Protein AF-A0A8T3RUL8-F1 (afdb_monomer_lite)

Sequence (142 aa):
TLDEEALLASILRWSALPGASRHHWGTDIDVIDRSAPPPDYAVRLMPDEFEAGGVFERLGRWIEAHPGRFDFFRPYAAYKGGVEREPWHLSYAPVAVPALEALTPDLLTEAIADSDVLGKERVLAEMPAIYARYVTNISMAP

Structure (mmCIF, N/CA/C/O backbone):
data_AF-A0A8T3RUL8-F1
#
_entry.id   AF-A0A8T3RUL8-F1
#
loop_
_atom_site.group_PDB
_atom_site.id
_atom_site.type_symbol
_atom_site.label_atom_id
_atom_site.label_alt_id
_atom_site.label_comp_id
_atom_site.label_asym_id
_atom_site.label_entity_id
_atom_site.label_seq_id
_atom_site.pdbx_PDB_ins_code
_atom_site.Cartn_x
_atom_site.Cartn_y
_atom_site.Cartn_z
_atom_site.occupancy
_atom_site.B_iso_or_equiv
_atom_site.auth_seq_id
_atom_site.auth_comp_id
_atom_site.auth_asym_id
_atom_site.auth_atom_id
_atom_site.pdbx_PDB_model_num
ATOM 1 N N . THR A 1 1 ? -5.070 21.838 -14.216 1.00 82.62 1 THR A N 1
ATOM 2 C CA . THR A 1 1 ? -5.028 20.471 -14.779 1.00 82.62 1 THR A CA 1
ATOM 3 C C . THR A 1 1 ? -3.655 19.913 -14.495 1.00 82.62 1 THR A C 1
ATOM 5 O O . THR A 1 1 ? -2.706 20.682 -14.587 1.00 82.62 1 THR A O 1
ATOM 8 N N . LEU A 1 2 ? -3.555 18.657 -14.058 1.00 90.69 2 LEU A N 1
ATOM 9 C CA . LEU A 1 2 ? -2.262 17.995 -13.852 1.00 90.69 2 LEU A CA 1
ATOM 10 C C . LEU A 1 2 ? -1.671 17.607 -15.215 1.00 90.69 2 LEU A C 1
ATOM 12 O O . LEU A 1 2 ? -2.439 17.308 -16.132 1.00 90.69 2 LEU A O 1
ATOM 16 N N . ASP A 1 3 ? -0.345 17.634 -15.347 1.00 93.44 3 ASP A N 1
ATOM 17 C CA . ASP A 1 3 ? 0.332 16.966 -16.462 1.00 93.44 3 ASP A CA 1
ATOM 18 C C . ASP A 1 3 ? 0.343 15.440 -16.244 1.00 93.44 3 ASP A C 1
ATOM 20 O O . ASP A 1 3 ? -0.090 14.947 -15.200 1.00 93.44 3 ASP A O 1
ATOM 24 N N . GLU A 1 4 ? 0.782 14.674 -17.245 1.00 90.94 4 GLU A N 1
ATOM 25 C CA . GLU A 1 4 ? 0.756 13.204 -17.184 1.00 90.94 4 GLU A CA 1
ATOM 26 C C . GLU A 1 4 ? 1.602 12.635 -16.041 1.00 90.94 4 GLU A C 1
ATOM 28 O O . GLU A 1 4 ? 1.211 11.649 -15.418 1.00 90.94 4 GLU A O 1
ATOM 33 N N . GLU A 1 5 ? 2.737 13.268 -15.739 1.00 90.75 5 GLU A N 1
ATOM 34 C CA . GLU A 1 5 ? 3.625 12.846 -14.657 1.00 90.75 5 GLU A CA 1
ATOM 35 C C . GLU A 1 5 ? 2.960 13.047 -13.298 1.00 90.75 5 GLU A C 1
ATOM 37 O O . GLU A 1 5 ? 2.886 12.126 -12.482 1.00 90.75 5 GLU A O 1
ATOM 42 N N . ALA A 1 6 ? 2.415 14.242 -13.068 1.00 93.94 6 ALA A N 1
ATOM 43 C CA . ALA A 1 6 ? 1.709 14.570 -11.846 1.00 93.94 6 ALA A CA 1
ATOM 44 C C . ALA A 1 6 ? 0.427 13.741 -11.698 1.00 93.94 6 ALA A C 1
ATOM 46 O O . ALA A 1 6 ? 0.078 13.368 -10.577 1.00 93.94 6 ALA A O 1
ATOM 47 N N . LEU A 1 7 ? -0.260 13.414 -12.798 1.00 94.88 7 LEU A N 1
ATOM 48 C CA . LEU A 1 7 ? -1.412 12.513 -12.799 1.00 94.88 7 LEU A CA 1
ATOM 49 C C . LEU A 1 7 ? -1.003 11.099 -12.362 1.00 94.88 7 LEU A C 1
ATOM 51 O O . LEU A 1 7 ? -1.585 10.565 -11.418 1.00 94.88 7 LEU A O 1
ATOM 55 N N . LEU A 1 8 ? 0.016 10.516 -13.002 1.00 94.81 8 LEU A N 1
ATOM 56 C CA . LEU A 1 8 ? 0.506 9.175 -12.686 1.00 94.81 8 LEU A CA 1
ATOM 57 C C . LEU A 1 8 ? 0.997 9.090 -11.237 1.00 94.81 8 LEU A C 1
ATOM 59 O O . LEU A 1 8 ? 0.594 8.192 -10.501 1.00 94.81 8 LEU A O 1
ATOM 63 N N . ALA A 1 9 ? 1.800 10.060 -10.795 1.00 95.50 9 ALA A N 1
ATOM 64 C CA . ALA A 1 9 ? 2.272 10.131 -9.417 1.00 95.50 9 ALA A CA 1
ATOM 65 C C . ALA A 1 9 ? 1.122 10.290 -8.409 1.00 95.50 9 ALA A C 1
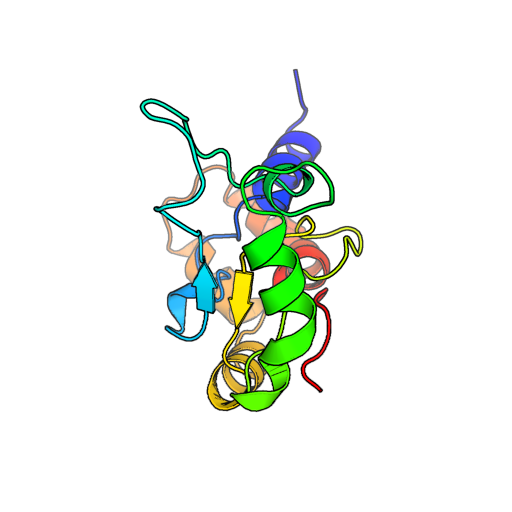ATOM 67 O O . ALA A 1 9 ? 1.167 9.697 -7.334 1.00 95.50 9 ALA A O 1
ATOM 68 N N . SER A 1 10 ? 0.075 11.053 -8.747 1.00 95.81 10 SER A N 1
ATOM 69 C CA . SER A 1 10 ? -1.101 11.211 -7.879 1.00 95.81 10 SER A CA 1
ATOM 70 C C . SER A 1 10 ? -1.881 9.907 -7.719 1.00 95.81 10 SER A C 1
ATOM 72 O O . SER A 1 10 ? -2.352 9.626 -6.620 1.00 95.81 10 SER A O 1
ATOM 74 N N . ILE A 1 11 ? -1.989 9.105 -8.785 1.00 96.19 11 ILE A N 1
ATOM 75 C CA . ILE A 1 11 ? -2.616 7.779 -8.734 1.00 96.19 11 ILE A CA 1
ATOM 76 C C . ILE A 1 11 ? -1.739 6.820 -7.922 1.00 96.19 11 ILE A C 1
ATOM 78 O O . ILE A 1 11 ? -2.209 6.254 -6.941 1.00 96.19 11 ILE A O 1
ATOM 82 N N . LEU A 1 12 ? -0.453 6.688 -8.269 1.00 97.31 12 LEU A N 1
ATOM 83 C CA . LEU A 1 12 ? 0.469 5.738 -7.630 1.00 97.31 12 LEU A CA 1
ATOM 84 C C . LEU A 1 12 ? 0.729 6.027 -6.146 1.00 97.31 12 LEU A C 1
ATOM 86 O O . LEU A 1 12 ? 1.118 5.131 -5.401 1.00 97.31 12 LEU A O 1
ATOM 90 N N . ARG A 1 13 ? 0.487 7.266 -5.701 1.00 97.12 13 ARG A N 1
ATOM 91 C CA . ARG A 1 13 ? 0.539 7.643 -4.284 1.00 97.12 13 ARG A CA 1
ATOM 92 C C . ARG A 1 13 ? -0.523 6.934 -3.435 1.00 97.12 13 ARG A C 1
ATOM 94 O O . ARG A 1 13 ? -0.266 6.719 -2.258 1.00 97.12 13 ARG A O 1
ATOM 101 N N . TRP A 1 14 ? -1.674 6.585 -4.011 1.00 95.06 14 TRP A N 1
ATOM 102 C CA . TRP A 1 14 ? -2.828 6.016 -3.292 1.00 95.06 14 TRP A CA 1
ATOM 103 C C . TRP A 1 14 ? -3.332 4.694 -3.874 1.00 95.06 14 TRP A C 1
ATOM 105 O O . TRP A 1 14 ? -4.259 4.081 -3.357 1.00 95.06 14 TRP A O 1
ATOM 115 N N . SER A 1 15 ? -2.805 4.275 -5.017 1.00 95.25 15 SER A N 1
ATOM 116 C CA . SER A 1 15 ? -3.238 3.067 -5.703 1.00 95.25 15 SER A CA 1
ATOM 117 C C . SER A 1 15 ? -2.035 2.422 -6.355 1.00 95.25 15 SER A C 1
ATOM 119 O O . SER A 1 15 ? -1.416 2.994 -7.250 1.00 95.25 15 SER A O 1
ATOM 121 N N . ALA A 1 16 ? -1.701 1.217 -5.903 1.00 96.50 16 ALA A N 1
ATOM 122 C CA . ALA A 1 16 ? -0.605 0.461 -6.481 1.00 96.50 16 ALA A CA 1
ATOM 123 C C . ALA A 1 16 ? -0.823 0.242 -7.987 1.00 96.50 16 ALA A C 1
ATOM 125 O O . ALA A 1 16 ? -1.948 0.035 -8.451 1.00 96.50 16 ALA A O 1
ATOM 126 N N . LEU A 1 17 ? 0.276 0.239 -8.745 1.00 97.00 17 LEU A N 1
ATOM 127 C CA . LEU A 1 17 ? 0.252 -0.154 -10.150 1.00 97.00 17 LEU A CA 1
ATOM 128 C C . LEU A 1 17 ? -0.380 -1.560 -10.280 1.00 97.00 17 LEU A C 1
ATOM 130 O O . LEU A 1 17 ? -0.051 -2.441 -9.475 1.00 97.00 17 LEU A O 1
ATOM 134 N N . PRO A 1 18 ? -1.255 -1.816 -11.272 1.00 94.50 18 PRO A N 1
ATOM 135 C CA . PRO A 1 18 ? -1.733 -3.168 -11.555 1.00 94.50 18 PRO A CA 1
ATOM 136 C C . PRO A 1 18 ? -0.564 -4.154 -11.700 1.00 94.50 18 PRO A C 1
ATOM 138 O O . PRO A 1 18 ? 0.454 -3.839 -12.306 1.00 94.50 18 PRO A O 1
ATOM 141 N N . GLY A 1 19 ? -0.673 -5.330 -11.082 1.00 93.75 19 GLY A N 1
ATOM 142 C CA . GLY A 1 19 ? 0.433 -6.293 -10.971 1.00 93.75 19 GLY A CA 1
ATOM 143 C C . GLY A 1 19 ? 1.440 -6.020 -9.842 1.00 93.75 19 GLY A C 1
ATOM 144 O O . GLY A 1 19 ? 2.087 -6.958 -9.391 1.00 93.75 19 GLY A O 1
ATOM 145 N N . ALA A 1 20 ? 1.520 -4.797 -9.304 1.00 96.31 20 ALA A N 1
ATOM 146 C CA . ALA A 1 20 ? 2.448 -4.436 -8.224 1.00 96.31 20 ALA A CA 1
ATOM 147 C C . ALA A 1 20 ? 1.792 -4.287 -6.837 1.00 96.31 20 ALA A C 1
ATOM 149 O O . ALA A 1 20 ? 2.486 -4.052 -5.848 1.00 96.31 20 ALA A O 1
ATOM 150 N N . SER A 1 21 ? 0.463 -4.420 -6.738 1.00 96.81 21 SER A N 1
ATOM 151 C CA . SER A 1 21 ? -0.219 -4.446 -5.438 1.00 96.81 21 SER A CA 1
ATOM 152 C C . SER A 1 21 ? 0.142 -5.700 -4.647 1.00 96.81 21 SER A C 1
ATOM 154 O O . SER A 1 21 ? 0.015 -6.820 -5.144 1.00 96.81 21 SER A O 1
ATOM 156 N N . ARG A 1 22 ? 0.495 -5.506 -3.376 1.00 96.56 22 ARG A N 1
ATOM 157 C CA . ARG A 1 22 ? 0.786 -6.584 -2.422 1.00 96.56 22 ARG A CA 1
ATOM 158 C C . ARG A 1 22 ? -0.453 -7.435 -2.113 1.00 96.56 22 ARG A C 1
ATOM 160 O O . ARG A 1 22 ? -0.336 -8.624 -1.828 1.00 96.56 22 ARG A O 1
ATOM 167 N N . HIS A 1 23 ? -1.658 -6.873 -2.268 1.00 97.31 23 HIS A N 1
ATOM 168 C CA . HIS A 1 23 ? -2.910 -7.629 -2.132 1.00 97.31 23 HIS A CA 1
ATOM 169 C C . HIS A 1 23 ? -3.037 -8.763 -3.157 1.00 97.31 23 HIS A C 1
ATOM 171 O O . HIS A 1 23 ? -3.688 -9.764 -2.862 1.00 97.31 23 HIS A O 1
ATOM 177 N N . HIS A 1 24 ? -2.390 -8.666 -4.327 1.00 95.38 24 HIS A N 1
ATOM 178 C CA . HIS A 1 24 ? -2.407 -9.747 -5.320 1.00 95.38 24 HIS A CA 1
ATOM 179 C C . HIS A 1 24 ? -1.753 -11.036 -4.809 1.00 95.38 24 HIS A C 1
ATOM 181 O O . HIS A 1 24 ? -2.043 -12.113 -5.321 1.00 95.38 24 HIS A O 1
ATOM 187 N N . TRP A 1 25 ? -0.886 -10.944 -3.800 1.00 94.81 25 TRP A N 1
ATOM 188 C CA . TRP A 1 25 ? -0.205 -12.096 -3.215 1.00 94.81 25 TRP A CA 1
ATOM 189 C C . TRP A 1 25 ? -1.033 -12.777 -2.119 1.00 94.81 25 TRP A C 1
ATOM 191 O O . TRP A 1 25 ? -0.629 -13.813 -1.597 1.00 94.81 25 TRP A O 1
ATOM 201 N N . GLY A 1 26 ? -2.181 -12.197 -1.744 1.00 95.94 26 GLY A N 1
ATOM 202 C CA . GLY A 1 26 ? -3.011 -12.685 -0.641 1.00 95.94 26 GLY A CA 1
ATOM 203 C C . GLY A 1 26 ? -2.394 -12.458 0.742 1.00 95.94 26 GLY A C 1
ATOM 204 O O . GLY A 1 26 ? -2.768 -13.139 1.693 1.00 95.94 26 GLY A O 1
ATOM 205 N N . THR A 1 27 ? -1.436 -11.533 0.859 1.00 96.31 27 THR A N 1
ATOM 206 C CA . THR A 1 27 ? -0.666 -11.300 2.092 1.00 96.31 27 THR A CA 1
ATOM 207 C C . THR A 1 27 ? -1.078 -10.057 2.860 1.00 96.31 27 THR A C 1
ATOM 209 O O . THR A 1 27 ? -0.697 -9.906 4.020 1.00 96.31 27 THR A O 1
ATOM 212 N N . ASP A 1 28 ? -1.828 -9.165 2.218 1.00 97.94 28 ASP A N 1
ATOM 213 C CA . ASP A 1 28 ? -2.094 -7.826 2.724 1.00 97.94 28 ASP A CA 1
ATOM 214 C C . ASP A 1 28 ? -3.598 -7.624 2.944 1.00 97.94 28 ASP A C 1
ATOM 216 O O . ASP A 1 28 ? -4.429 -8.124 2.176 1.00 97.94 28 ASP A O 1
ATOM 220 N N . ILE A 1 29 ? -3.942 -6.918 4.022 1.00 97.44 29 ILE A N 1
ATOM 221 C CA . ILE A 1 29 ? -5.316 -6.622 4.434 1.00 97.44 29 ILE A CA 1
ATOM 222 C C . ILE A 1 29 ? -5.448 -5.165 4.877 1.00 97.44 29 ILE A C 1
ATOM 224 O O . ILE A 1 29 ? -4.575 -4.639 5.567 1.00 97.44 29 ILE A O 1
ATOM 228 N N . ASP A 1 30 ? -6.600 -4.579 4.558 1.00 97.25 30 ASP A N 1
ATOM 229 C CA . ASP A 1 30 ? -7.024 -3.274 5.056 1.00 97.25 30 ASP A CA 1
ATOM 230 C C . ASP A 1 30 ? -8.082 -3.463 6.136 1.00 97.25 30 ASP A C 1
ATOM 232 O O . ASP A 1 30 ? -9.066 -4.186 5.942 1.00 97.25 30 ASP A O 1
ATOM 236 N N . VAL A 1 31 ? -7.885 -2.828 7.293 1.00 97.00 31 VAL A N 1
ATOM 237 C CA . VAL A 1 31 ? -8.759 -3.029 8.454 1.00 97.00 31 VAL A CA 1
ATOM 238 C C . VAL A 1 31 ? -9.381 -1.728 8.955 1.00 97.00 31 VAL A C 1
ATOM 240 O O . VAL A 1 31 ? -8.723 -0.700 9.097 1.00 97.00 31 VAL A O 1
ATOM 243 N N . ILE A 1 32 ? -10.671 -1.799 9.287 1.00 97.44 32 ILE A N 1
ATOM 244 C CA . ILE A 1 32 ? -11.437 -0.719 9.921 1.00 97.44 32 ILE A CA 1
ATOM 245 C C . ILE A 1 32 ? -12.227 -1.258 11.115 1.00 97.44 32 ILE A C 1
ATOM 247 O O . ILE A 1 32 ? -12.607 -2.432 11.146 1.00 97.44 32 ILE A O 1
ATOM 251 N N . ASP A 1 33 ? -12.537 -0.391 12.082 1.00 97.19 33 ASP A N 1
ATOM 252 C CA . ASP A 1 33 ? -13.468 -0.716 13.164 1.00 97.19 33 ASP A CA 1
ATOM 253 C C . ASP A 1 33 ? -14.877 -0.299 12.748 1.00 97.19 33 ASP A C 1
ATOM 255 O O . ASP A 1 33 ? -15.279 0.852 12.905 1.00 97.19 33 ASP A O 1
ATOM 259 N N . ARG A 1 34 ? -15.648 -1.257 12.230 1.00 95.06 34 ARG A N 1
ATOM 260 C CA . ARG A 1 34 ? -17.031 -1.030 11.788 1.00 95.06 34 ARG A CA 1
ATOM 261 C C . ARG A 1 34 ? -17.935 -0.457 12.888 1.00 95.06 34 ARG A C 1
ATOM 263 O O . ARG A 1 34 ? -18.945 0.157 12.561 1.00 95.06 34 ARG A O 1
ATOM 270 N N . SER A 1 35 ? -17.618 -0.684 14.163 1.00 96.19 35 SER A N 1
ATOM 271 C CA . SER A 1 35 ? -18.439 -0.228 15.290 1.00 96.19 35 SER A CA 1
ATOM 272 C C . SER A 1 35 ? -18.127 1.198 15.750 1.00 96.19 35 SER A C 1
ATOM 274 O O . SER A 1 35 ? -18.910 1.770 16.505 1.00 96.19 35 SER A O 1
ATOM 276 N N . ALA A 1 36 ? -17.000 1.765 15.311 1.00 97.00 36 ALA A N 1
ATOM 277 C CA . ALA A 1 36 ? -16.539 3.080 15.734 1.00 97.00 36 ALA A CA 1
ATOM 278 C C . ALA A 1 36 ? -17.273 4.274 15.088 1.00 97.00 36 ALA A C 1
ATOM 280 O O . ALA A 1 36 ? -17.577 5.227 15.813 1.00 97.00 36 ALA A O 1
ATOM 281 N N . PRO A 1 37 ? -17.564 4.287 13.771 1.00 96.44 37 PRO A N 1
ATOM 282 C CA . PRO A 1 37 ? -18.200 5.439 13.156 1.00 96.44 37 PRO A CA 1
ATOM 283 C C . PRO A 1 37 ? -19.684 5.576 13.524 1.00 96.44 37 PRO A C 1
ATOM 285 O O . PRO A 1 37 ? -20.367 4.572 13.739 1.00 96.44 37 PRO A O 1
ATOM 288 N N . PRO A 1 38 ? -20.219 6.813 13.552 1.00 95.31 38 PRO A N 1
ATOM 289 C CA . PRO A 1 38 ? -21.656 7.027 13.665 1.00 95.31 38 PRO A CA 1
ATOM 290 C C . PRO A 1 38 ? -22.395 6.465 12.435 1.00 95.31 38 PRO A C 1
ATOM 292 O O . PRO A 1 38 ? -21.774 6.235 11.390 1.00 95.31 38 PRO A O 1
ATOM 295 N N . PRO A 1 39 ? -23.726 6.277 12.521 1.00 94.56 39 PRO A N 1
ATOM 296 C CA . PRO A 1 39 ? -24.541 5.972 11.349 1.00 94.56 39 PRO A CA 1
ATOM 297 C C . PRO A 1 39 ? -24.260 6.955 10.203 1.00 94.56 39 PRO A C 1
ATOM 299 O O . PRO A 1 39 ? -24.019 8.137 10.444 1.00 94.56 39 PRO A O 1
ATOM 302 N N . ASP A 1 40 ? -24.277 6.451 8.969 1.00 93.62 40 ASP A N 1
ATOM 303 C CA . ASP A 1 40 ? -24.066 7.208 7.724 1.00 93.62 40 ASP A CA 1
ATOM 304 C C . ASP A 1 40 ? -22.672 7.836 7.527 1.00 93.62 40 ASP A C 1
ATOM 306 O O . ASP A 1 40 ? -22.454 8.579 6.568 1.00 93.62 40 ASP A O 1
ATOM 310 N N . TYR A 1 41 ? -21.691 7.512 8.374 1.00 96.31 41 TYR A N 1
ATOM 311 C CA . TYR A 1 41 ? -20.306 7.901 8.121 1.00 96.31 41 TYR A CA 1
ATOM 312 C C . TYR A 1 41 ? -19.753 7.198 6.873 1.00 96.31 41 TYR A C 1
ATOM 314 O O . TYR A 1 41 ? -19.702 5.966 6.802 1.00 96.31 41 TYR A O 1
ATOM 322 N N . ALA A 1 42 ? -19.277 7.982 5.908 1.00 96.31 42 ALA A N 1
ATOM 323 C CA . ALA A 1 42 ? -18.554 7.471 4.753 1.00 96.31 42 ALA A CA 1
ATOM 324 C C . ALA A 1 42 ? -17.062 7.357 5.089 1.00 96.31 42 ALA A C 1
ATOM 326 O O . ALA A 1 42 ? -16.374 8.367 5.224 1.00 96.31 42 ALA A O 1
ATOM 327 N N . VAL A 1 43 ? -16.576 6.122 5.221 1.00 96.38 43 VAL A N 1
ATOM 328 C CA . VAL A 1 43 ? -15.151 5.831 5.433 1.00 96.38 43 VAL A CA 1
ATOM 329 C C . VAL A 1 43 ? -14.339 6.333 4.244 1.00 96.38 43 VAL A C 1
ATOM 331 O O . VAL A 1 43 ? -14.660 5.997 3.103 1.00 96.38 43 VAL A O 1
ATOM 334 N N . ARG A 1 44 ? -13.290 7.121 4.507 1.00 95.56 44 ARG A N 1
ATOM 335 C CA . ARG A 1 44 ? -12.420 7.673 3.459 1.00 95.56 44 ARG A CA 1
ATOM 336 C C . ARG A 1 44 ? -11.129 6.889 3.272 1.00 95.56 44 ARG A C 1
ATOM 338 O O . ARG A 1 44 ? -10.537 7.023 2.209 1.00 95.56 44 ARG A O 1
ATOM 345 N N . LEU A 1 45 ? -10.707 6.120 4.280 1.00 94.75 45 LEU A N 1
ATOM 346 C CA . LEU A 1 45 ? -9.365 5.538 4.366 1.00 94.75 45 LEU A CA 1
ATOM 347 C C . LEU A 1 45 ? -8.312 6.636 4.217 1.00 94.75 45 LEU A C 1
ATOM 349 O O . LEU A 1 45 ? -7.565 6.708 3.248 1.00 94.75 45 LEU A O 1
ATOM 353 N N . MET A 1 46 ? -8.309 7.544 5.191 1.00 96.44 46 MET A N 1
ATOM 354 C CA . MET A 1 46 ? -7.338 8.631 5.278 1.00 96.44 46 MET A CA 1
ATOM 355 C C . MET A 1 46 ? -6.603 8.576 6.624 1.00 96.44 46 MET A C 1
ATOM 357 O O . MET A 1 46 ? -7.195 8.156 7.623 1.00 96.44 46 MET A O 1
ATOM 361 N N . PRO A 1 47 ? -5.317 8.978 6.688 1.00 96.19 47 PRO A N 1
ATOM 362 C CA . PRO A 1 47 ? -4.522 8.909 7.916 1.00 96.19 47 PRO A CA 1
ATOM 363 C C . PRO A 1 47 ? -5.185 9.542 9.143 1.00 96.19 47 PRO A C 1
ATOM 365 O O . PRO A 1 47 ? -5.126 8.982 10.237 1.00 96.19 47 PRO A O 1
ATOM 368 N N . ASP A 1 48 ? -5.867 10.669 8.942 1.00 97.50 48 ASP A N 1
ATOM 369 C CA . ASP A 1 48 ? -6.575 11.424 9.975 1.00 97.50 48 ASP A CA 1
ATOM 370 C C . ASP A 1 48 ? -7.728 10.631 10.613 1.00 97.50 48 ASP A C 1
ATOM 372 O O . ASP A 1 48 ? -8.081 10.884 11.762 1.00 97.50 48 ASP A O 1
ATOM 376 N N . GLU A 1 49 ? -8.290 9.630 9.928 1.00 97.81 49 GLU A N 1
ATOM 377 C CA . GLU A 1 49 ? -9.305 8.752 10.513 1.00 97.81 49 GLU A CA 1
ATOM 378 C C . GLU A 1 49 ? -8.721 7.825 11.589 1.00 97.81 49 GLU A C 1
ATOM 380 O O . GLU A 1 49 ? -9.456 7.425 12.482 1.00 97.81 49 GLU A O 1
ATOM 385 N N . PHE A 1 50 ? -7.420 7.517 11.560 1.00 98.19 50 PHE A N 1
ATOM 386 C CA . PHE A 1 50 ? -6.753 6.576 12.477 1.00 98.19 50 PHE A CA 1
ATOM 387 C C . PHE A 1 50 ? -5.860 7.256 13.524 1.00 98.19 50 PHE A C 1
ATOM 389 O O . PHE A 1 50 ? -5.349 6.596 14.433 1.00 98.19 50 PHE A O 1
ATOM 396 N N . GLU A 1 51 ? -5.642 8.561 13.392 1.00 96.50 51 GLU A N 1
ATOM 397 C CA . GLU A 1 51 ? -4.833 9.374 14.299 1.00 96.50 51 GLU A CA 1
ATOM 398 C C . GLU A 1 51 ? -5.637 9.879 15.506 1.00 96.50 51 GLU A C 1
ATOM 400 O O . GLU A 1 51 ? -6.817 9.574 15.670 1.00 96.50 51 GLU A O 1
ATOM 405 N N . ALA A 1 52 ? -4.985 10.631 16.398 1.00 97.38 52 ALA A N 1
ATOM 406 C CA . ALA A 1 52 ? -5.640 11.211 17.568 1.00 97.38 52 ALA A CA 1
ATOM 407 C C . ALA A 1 52 ? -6.808 12.127 17.157 1.00 97.38 52 ALA A C 1
ATOM 409 O O . ALA A 1 52 ? -6.630 13.052 16.369 1.00 97.38 52 ALA A O 1
ATOM 410 N N . GLY A 1 53 ? -7.992 11.882 17.718 1.00 97.00 53 GLY A N 1
ATOM 411 C CA . GLY A 1 53 ? -9.246 12.543 17.355 1.00 97.00 53 GLY A CA 1
ATOM 412 C C . GLY A 1 53 ? -9.970 11.917 16.157 1.00 97.00 53 GLY A C 1
ATOM 413 O O . GLY A 1 53 ? -11.101 12.309 15.873 1.00 97.00 53 GLY A O 1
ATOM 414 N N . GLY A 1 54 ? -9.355 10.948 15.473 1.00 97.75 54 GLY A N 1
ATOM 415 C CA . GLY A 1 54 ? -9.940 10.214 14.357 1.00 97.75 54 GLY A CA 1
ATOM 416 C C . GLY A 1 54 ? -10.967 9.173 14.802 1.00 97.75 54 GLY A C 1
ATOM 417 O O . GLY A 1 54 ? -10.903 8.619 15.901 1.00 97.75 54 GLY A O 1
ATOM 418 N N . VAL A 1 55 ? -11.919 8.862 13.920 1.00 98.12 55 VAL A N 1
ATOM 419 C CA . VAL A 1 55 ? -12.998 7.899 14.199 1.00 98.12 55 VAL A CA 1
ATOM 420 C C . VAL A 1 55 ? -12.475 6.489 14.509 1.00 98.12 55 VAL A C 1
ATOM 422 O O . VAL A 1 55 ? -13.061 5.769 15.311 1.00 98.12 55 VAL A O 1
ATOM 425 N N . PHE A 1 56 ? -11.327 6.119 13.946 1.00 98.50 56 PHE A N 1
ATOM 426 C CA . PHE A 1 56 ? -10.616 4.862 14.156 1.00 98.50 56 PHE A CA 1
ATOM 427 C C . PHE A 1 56 ? -9.382 5.007 15.058 1.00 98.50 56 PHE A C 1
ATOM 429 O O . PHE A 1 56 ? -8.561 4.092 15.086 1.00 98.50 56 PHE A O 1
ATOM 436 N N . GLU A 1 57 ? -9.236 6.089 15.837 1.00 98.06 57 GLU A N 1
ATOM 437 C CA . GLU A 1 57 ? -8.080 6.323 16.730 1.00 98.06 57 GLU A CA 1
ATOM 438 C C . GLU A 1 57 ? -7.720 5.083 17.568 1.00 98.06 57 GLU A C 1
ATOM 440 O O . GLU A 1 57 ? -6.554 4.700 17.700 1.00 98.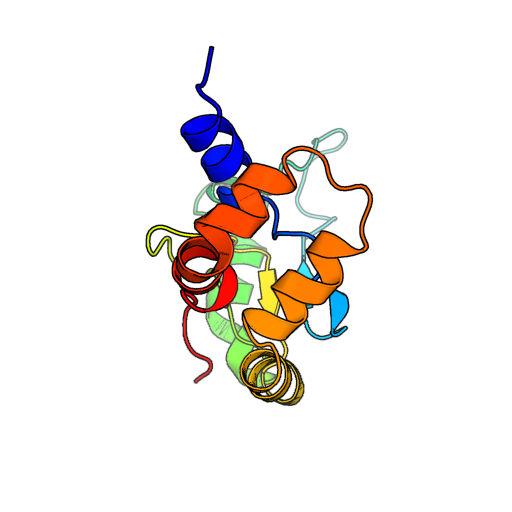06 57 GLU A O 1
ATOM 445 N N . ARG A 1 58 ? -8.739 4.426 18.140 1.00 98.00 58 ARG A N 1
ATOM 446 C CA . ARG A 1 58 ? -8.556 3.228 18.974 1.00 98.00 58 ARG A CA 1
ATOM 447 C C . ARG A 1 58 ? -7.931 2.075 18.190 1.00 98.00 58 ARG A C 1
ATOM 449 O O . ARG A 1 58 ? -7.040 1.407 18.713 1.00 98.00 58 ARG A O 1
ATOM 456 N N . LEU A 1 59 ? -8.388 1.855 16.959 1.00 97.69 59 LEU A N 1
ATOM 457 C CA . LEU A 1 59 ? -7.842 0.834 16.073 1.00 97.69 59 LEU A CA 1
ATOM 458 C C . LEU A 1 59 ? -6.435 1.216 15.600 1.00 97.69 59 LEU A C 1
ATOM 460 O O . LEU A 1 59 ? -5.543 0.375 15.653 1.00 97.69 59 LEU A O 1
ATOM 464 N N . GLY A 1 60 ? -6.204 2.478 15.225 1.00 97.25 60 GLY A N 1
ATOM 465 C CA . GLY A 1 60 ? -4.887 2.972 14.814 1.00 97.25 60 GLY A CA 1
ATOM 466 C C . GLY A 1 60 ? -3.814 2.734 15.879 1.00 97.25 60 GLY A C 1
ATOM 467 O O . GLY A 1 60 ? -2.763 2.163 15.586 1.00 97.25 60 GLY A O 1
ATOM 468 N N . ARG A 1 61 ? -4.113 3.054 17.148 1.00 97.12 61 ARG A N 1
ATOM 469 C CA . ARG A 1 61 ? -3.225 2.742 18.286 1.00 97.12 61 ARG A CA 1
ATOM 470 C C . ARG A 1 61 ? -2.983 1.247 18.461 1.00 97.12 61 ARG A C 1
ATOM 472 O O . ARG A 1 61 ? -1.875 0.832 18.794 1.00 97.12 61 ARG A O 1
ATOM 479 N N . TRP A 1 62 ? -4.015 0.427 18.267 1.00 96.19 62 TRP A N 1
ATOM 480 C CA . TRP A 1 62 ? -3.874 -1.022 18.379 1.00 96.19 62 TRP A CA 1
ATOM 481 C C . TRP A 1 62 ? -2.959 -1.581 17.282 1.00 96.19 62 TRP A C 1
ATOM 483 O O . TRP A 1 62 ? -2.036 -2.334 17.594 1.00 96.19 62 TRP A O 1
ATOM 493 N N . ILE A 1 63 ? -3.164 -1.157 16.033 1.00 95.50 63 ILE A N 1
ATOM 494 C CA . ILE A 1 63 ? -2.353 -1.530 14.866 1.00 95.50 63 ILE A CA 1
ATOM 495 C C . ILE A 1 63 ? -0.902 -1.070 15.012 1.00 95.50 63 ILE A C 1
ATOM 497 O O . ILE A 1 63 ? 0.003 -1.741 14.533 1.00 95.50 63 ILE A O 1
ATOM 501 N N . GLU A 1 64 ? -0.647 0.058 15.666 1.00 93.44 64 GLU A N 1
ATOM 502 C CA . GLU A 1 64 ? 0.719 0.513 15.919 1.00 93.44 64 GLU A CA 1
ATOM 503 C C . GLU A 1 64 ? 1.466 -0.381 16.918 1.00 93.44 64 GLU A C 1
ATOM 505 O O . GLU A 1 64 ? 2.651 -0.652 16.732 1.00 93.44 64 GLU A O 1
ATOM 510 N N . ALA A 1 65 ? 0.778 -0.872 17.950 1.00 93.44 65 ALA A N 1
ATOM 511 C CA . ALA A 1 65 ? 1.410 -1.579 19.061 1.00 93.44 65 ALA A CA 1
ATOM 512 C C . ALA A 1 65 ? 1.538 -3.106 18.882 1.00 93.44 65 ALA A C 1
ATOM 514 O O . ALA A 1 65 ? 2.354 -3.721 19.566 1.00 93.44 65 ALA A O 1
ATOM 515 N N . HIS A 1 66 ? 0.743 -3.739 18.010 1.00 92.31 66 HIS A N 1
ATOM 516 C CA . HIS A 1 66 ? 0.593 -5.206 17.991 1.00 92.31 66 HIS A CA 1
ATOM 517 C C . HIS A 1 66 ? 0.972 -5.990 16.716 1.00 92.31 66 HIS A C 1
ATOM 519 O O . HIS A 1 66 ? 0.890 -7.219 16.784 1.00 92.31 66 HIS A O 1
ATOM 525 N N . PRO A 1 67 ? 1.384 -5.409 15.573 1.00 84.25 67 PRO A N 1
ATOM 526 C CA . PRO A 1 67 ? 1.405 -6.156 14.315 1.00 84.25 67 PRO A CA 1
ATOM 527 C C . PRO A 1 67 ? 2.467 -7.269 14.345 1.00 84.25 67 PRO A C 1
ATOM 529 O O . PRO A 1 67 ? 2.181 -8.413 13.990 1.00 84.25 67 PRO A O 1
ATOM 532 N N . GLY A 1 68 ? 3.638 -6.985 14.927 1.00 86.12 68 GLY A N 1
ATOM 533 C CA . GLY A 1 68 ? 4.740 -7.945 15.044 1.00 86.12 68 GLY A CA 1
ATOM 534 C C . GLY A 1 68 ? 4.455 -9.157 15.940 1.00 86.12 68 GLY A C 1
ATOM 535 O O . GLY A 1 68 ? 5.216 -10.115 15.916 1.00 86.12 68 GLY A O 1
ATOM 536 N N . ARG A 1 69 ? 3.358 -9.168 16.712 1.00 90.31 69 ARG A N 1
ATOM 537 C CA . ARG A 1 69 ? 2.957 -10.350 17.498 1.00 90.31 69 ARG A CA 1
ATOM 538 C C . ARG A 1 69 ? 2.466 -11.505 16.615 1.00 90.31 69 ARG A C 1
ATOM 540 O O . ARG A 1 69 ? 2.460 -12.646 17.069 1.00 90.31 69 ARG A O 1
ATOM 547 N N . PHE A 1 70 ? 2.012 -11.201 15.402 1.00 91.19 70 PHE A N 1
ATOM 548 C CA . PHE A 1 70 ? 1.378 -12.153 14.489 1.00 91.19 70 PHE A CA 1
ATOM 549 C C . PHE A 1 70 ? 2.071 -12.180 13.119 1.00 91.19 70 PHE A C 1
ATOM 551 O O . PHE A 1 70 ? 1.430 -12.464 12.112 1.00 91.19 70 PHE A O 1
ATOM 558 N N . ASP A 1 71 ? 3.358 -11.822 13.081 1.00 95.81 71 ASP A N 1
ATOM 559 C CA . ASP A 1 71 ? 4.180 -11.696 11.868 1.00 95.81 71 ASP A CA 1
ATOM 560 C C . ASP A 1 71 ? 3.635 -10.698 10.828 1.00 95.81 71 ASP A C 1
ATOM 562 O O . ASP A 1 71 ? 4.007 -10.730 9.654 1.00 95.81 71 ASP A O 1
ATOM 566 N N . PHE A 1 72 ? 2.766 -9.777 11.253 1.00 97.50 72 PHE A N 1
ATOM 567 C CA . PHE A 1 72 ? 2.348 -8.654 10.428 1.00 97.50 72 PHE A CA 1
ATOM 568 C C . PHE A 1 72 ? 3.298 -7.470 10.607 1.00 97.50 72 PHE A C 1
ATOM 570 O O . PHE A 1 72 ? 3.850 -7.224 11.681 1.00 97.50 72 PHE A O 1
ATOM 577 N N . PHE A 1 73 ? 3.428 -6.671 9.557 1.00 97.31 73 PHE A N 1
ATOM 578 C CA . PHE A 1 73 ? 4.083 -5.371 9.600 1.00 97.31 73 PHE A CA 1
ATOM 579 C C . PHE A 1 73 ? 3.296 -4.351 8.774 1.00 97.31 73 PHE A C 1
ATOM 581 O O . PHE A 1 73 ? 2.341 -4.689 8.075 1.00 97.31 73 PHE A O 1
ATOM 588 N N . ARG A 1 74 ? 3.689 -3.081 8.883 1.00 97.31 74 ARG A N 1
ATOM 589 C CA . ARG A 1 74 ? 3.061 -1.963 8.171 1.00 97.31 74 ARG A CA 1
ATOM 590 C C 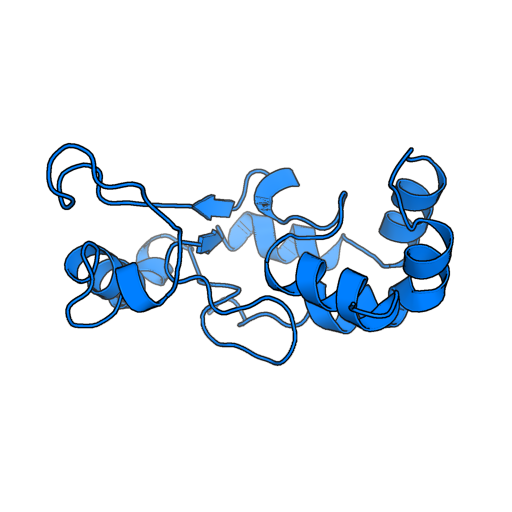. ARG A 1 74 ? 4.001 -1.482 7.065 1.00 97.31 74 ARG A C 1
ATOM 592 O O . ARG A 1 74 ? 4.905 -0.704 7.381 1.00 97.31 74 ARG A O 1
ATOM 599 N N . PRO A 1 75 ? 3.830 -1.913 5.801 1.00 97.44 75 PRO A N 1
ATOM 600 C CA . PRO A 1 75 ? 4.712 -1.494 4.710 1.00 97.44 75 PRO A CA 1
ATOM 601 C C . PRO A 1 75 ? 4.643 0.022 4.479 1.00 97.44 75 PRO A C 1
ATOM 603 O O . PRO A 1 75 ? 5.658 0.646 4.179 1.00 97.44 75 PRO A O 1
ATOM 606 N N . TYR A 1 76 ? 3.484 0.633 4.728 1.00 97.50 76 TYR A N 1
ATOM 607 C CA . TYR A 1 76 ? 3.234 2.062 4.538 1.00 97.50 76 TYR A CA 1
ATOM 608 C C . TYR A 1 76 ? 3.090 2.812 5.875 1.00 97.50 76 TYR A C 1
ATOM 610 O O . TYR A 1 76 ? 2.223 3.664 6.052 1.00 97.50 76 TYR A O 1
ATOM 618 N N . ALA A 1 77 ? 3.944 2.495 6.860 1.00 96.00 77 ALA A N 1
ATOM 619 C CA . ALA A 1 77 ? 3.902 3.130 8.187 1.00 96.00 77 ALA A CA 1
ATOM 620 C C . ALA A 1 77 ? 4.256 4.633 8.179 1.00 96.00 77 ALA A C 1
ATOM 622 O O . ALA A 1 77 ? 3.853 5.369 9.083 1.00 96.00 77 ALA A O 1
ATOM 623 N N . ALA A 1 78 ? 5.027 5.079 7.184 1.00 95.38 78 ALA A N 1
ATOM 624 C CA . ALA A 1 78 ? 5.459 6.460 7.005 1.00 95.38 78 ALA A CA 1
ATOM 625 C C . ALA A 1 78 ? 5.561 6.794 5.514 1.00 95.38 78 ALA A C 1
ATOM 627 O O . ALA A 1 78 ? 5.909 5.933 4.706 1.00 95.38 78 ALA A O 1
ATOM 628 N N . TYR A 1 79 ? 5.329 8.059 5.162 1.00 96.50 79 TYR A N 1
ATOM 629 C CA . TYR A 1 79 ? 5.533 8.527 3.798 1.00 96.50 79 TYR A CA 1
ATOM 630 C C . TYR A 1 79 ? 7.027 8.648 3.489 1.00 96.50 79 TYR A C 1
ATOM 632 O O . TYR A 1 79 ? 7.727 9.498 4.042 1.00 96.50 79 TYR A O 1
ATOM 640 N N . LYS A 1 80 ? 7.514 7.806 2.576 1.00 96.56 80 LYS A N 1
ATOM 641 C CA . LYS A 1 80 ? 8.924 7.774 2.151 1.00 96.56 80 LYS A CA 1
ATOM 642 C C . LYS A 1 80 ? 9.140 8.381 0.762 1.00 96.56 80 LYS A C 1
ATOM 644 O O . LYS A 1 80 ? 10.165 8.131 0.133 1.00 96.56 80 LYS A O 1
ATOM 649 N N . GLY A 1 81 ? 8.176 9.161 0.266 1.00 95.38 81 GLY A N 1
ATOM 650 C CA . GLY A 1 81 ? 8.205 9.719 -1.086 1.00 95.38 81 GLY A CA 1
ATOM 651 C C . GLY A 1 81 ? 7.620 8.801 -2.160 1.00 95.38 81 GLY A C 1
ATOM 652 O O . GLY A 1 81 ? 7.929 9.013 -3.325 1.00 95.38 81 GLY A O 1
ATOM 653 N N . GLY A 1 82 ? 6.815 7.801 -1.794 1.00 96.75 82 GLY A N 1
ATOM 654 C CA . GLY A 1 82 ? 6.201 6.818 -2.692 1.00 96.75 82 GLY A CA 1
ATOM 655 C C . GLY A 1 82 ? 4.703 6.681 -2.445 1.00 96.75 82 GLY A C 1
ATOM 656 O O . GLY A 1 82 ? 3.972 7.663 -2.570 1.00 96.75 82 GLY A O 1
ATOM 657 N N . VAL A 1 83 ? 4.271 5.478 -2.065 1.00 97.62 83 VAL A N 1
ATOM 658 C CA . VAL A 1 83 ? 2.927 5.253 -1.510 1.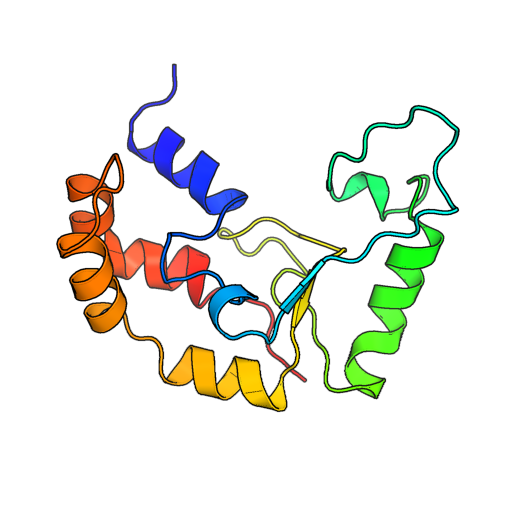00 97.62 83 VAL A CA 1
ATOM 659 C C . VAL A 1 8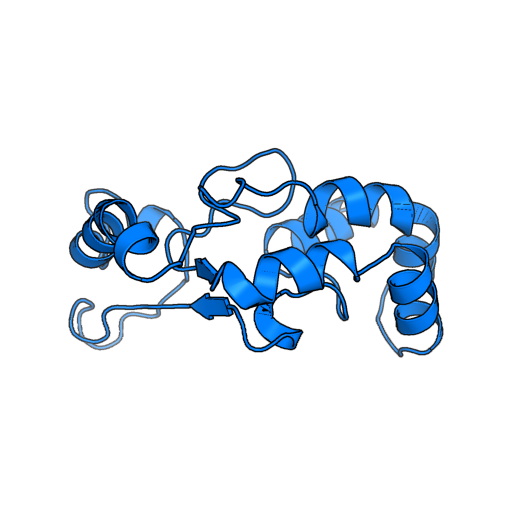3 ? 2.763 6.095 -0.241 1.00 97.62 83 VAL A C 1
ATOM 661 O O . VAL A 1 83 ? 3.719 6.268 0.529 1.00 97.62 83 VAL A O 1
ATOM 664 N N . GLU A 1 84 ? 1.584 6.689 -0.071 1.00 97.12 84 GLU A N 1
ATOM 665 C CA . GLU A 1 84 ? 1.240 7.477 1.109 1.00 97.12 84 GLU A CA 1
ATOM 666 C C . GLU A 1 84 ? 1.215 6.612 2.375 1.00 97.12 84 GLU A C 1
ATOM 668 O O . GLU A 1 84 ? 1.228 5.388 2.321 1.00 97.12 84 GLU A O 1
ATOM 673 N N . ARG A 1 85 ? 1.223 7.242 3.548 1.00 97.12 85 ARG A N 1
ATOM 674 C CA . ARG A 1 85 ? 1.003 6.535 4.804 1.00 97.12 85 ARG A CA 1
ATOM 675 C C . ARG A 1 85 ? -0.410 5.940 4.849 1.00 97.12 85 ARG A C 1
ATOM 677 O O . ARG A 1 85 ? -1.387 6.673 4.737 1.00 97.12 85 ARG A O 1
ATOM 684 N N . GLU A 1 86 ? -0.505 4.648 5.154 1.00 97.62 86 GLU A N 1
ATOM 685 C CA . GLU A 1 86 ? -1.770 3.901 5.235 1.00 97.62 86 GLU A CA 1
ATOM 686 C C . GLU A 1 86 ? -1.866 3.162 6.582 1.00 97.62 86 GLU A C 1
ATOM 688 O O . GLU A 1 86 ? -1.426 2.018 6.713 1.00 97.62 86 GLU A O 1
ATOM 693 N N . PRO A 1 87 ? -2.396 3.798 7.646 1.00 96.94 87 PRO A N 1
ATOM 694 C CA . PRO A 1 87 ? -2.444 3.195 8.983 1.00 96.94 87 PRO A CA 1
ATOM 695 C C . PRO A 1 87 ? -3.280 1.916 9.097 1.00 96.94 87 PRO A C 1
ATOM 697 O O . PRO A 1 87 ? -3.107 1.179 10.065 1.00 96.94 87 PRO A O 1
ATOM 700 N N . TRP A 1 88 ? -4.186 1.679 8.150 1.00 97.69 88 TRP A N 1
ATOM 701 C CA . TRP A 1 88 ? -5.065 0.509 8.081 1.00 97.69 88 TRP A CA 1
ATOM 702 C C . TRP A 1 88 ? -4.426 -0.702 7.396 1.00 97.69 88 TRP A C 1
ATOM 704 O O . TRP A 1 88 ? -4.955 -1.805 7.533 1.00 97.69 88 TRP A O 1
ATOM 714 N N . HIS A 1 89 ? -3.320 -0.501 6.673 1.00 98.00 89 HIS A N 1
ATOM 715 C CA . HIS A 1 89 ? -2.705 -1.512 5.820 1.00 98.00 89 HIS A CA 1
ATOM 716 C C . HIS A 1 89 ? -1.753 -2.404 6.621 1.00 98.00 89 HIS A C 1
ATOM 718 O O . HIS A 1 89 ? -0.746 -1.947 7.179 1.00 98.00 89 HIS A O 1
ATOM 724 N N . LEU A 1 90 ? -2.036 -3.705 6.644 1.00 97.81 90 LEU A N 1
ATOM 725 C CA . LEU A 1 90 ? -1.213 -4.729 7.287 1.00 97.81 90 LEU A CA 1
ATOM 726 C C . LEU A 1 90 ? -0.722 -5.741 6.253 1.00 97.81 90 LEU A C 1
ATOM 728 O O . LEU A 1 90 ? -1.501 -6.207 5.431 1.00 97.81 90 LEU A O 1
ATOM 732 N N . SER A 1 91 ? 0.549 -6.134 6.336 1.00 98.25 91 SER A N 1
ATOM 733 C CA . SER A 1 91 ? 1.167 -7.125 5.445 1.00 98.25 91 SER A CA 1
ATOM 734 C C . SER A 1 91 ? 1.745 -8.289 6.246 1.00 98.25 91 SER A C 1
ATOM 736 O O . SER A 1 91 ? 2.474 -8.067 7.212 1.00 98.25 91 SER A O 1
ATOM 738 N N . TYR A 1 92 ? 1.415 -9.524 5.867 1.00 98.00 92 TYR A N 1
ATOM 739 C CA . TYR A 1 92 ? 1.905 -10.744 6.511 1.00 98.00 92 TYR A CA 1
ATOM 740 C C . TYR A 1 92 ? 3.313 -11.089 6.007 1.00 98.00 92 TYR A C 1
ATOM 742 O O . TYR A 1 92 ? 3.489 -11.613 4.901 1.00 98.00 92 TYR A O 1
ATOM 750 N N . ALA A 1 93 ? 4.331 -10.786 6.814 1.00 97.56 93 ALA A N 1
ATOM 751 C CA . ALA A 1 93 ? 5.738 -10.848 6.420 1.00 97.56 93 ALA A CA 1
ATOM 752 C C . ALA A 1 93 ? 6.198 -12.215 5.871 1.00 97.56 93 ALA A C 1
ATOM 754 O O . ALA A 1 93 ? 6.887 -12.205 4.847 1.00 97.56 93 ALA A O 1
ATOM 755 N N . PRO A 1 94 ? 5.804 -13.376 6.447 1.00 97.25 94 PRO A N 1
ATOM 756 C CA . PRO A 1 94 ? 6.313 -14.683 6.016 1.00 97.25 94 PRO A CA 1
ATOM 757 C C . PRO A 1 94 ? 6.045 -15.025 4.548 1.00 97.25 94 PRO A C 1
ATOM 759 O O . PRO A 1 94 ? 6.750 -15.852 3.976 1.00 97.25 94 PRO A O 1
ATOM 762 N N . VAL A 1 95 ? 5.046 -14.389 3.930 1.00 97.38 95 VAL A N 1
ATOM 763 C CA . VAL A 1 95 ? 4.739 -14.556 2.503 1.00 97.38 95 VAL A CA 1
ATOM 764 C C . VAL A 1 95 ? 5.062 -13.283 1.719 1.00 97.38 95 VAL A C 1
ATOM 766 O O . VAL A 1 95 ? 5.571 -13.355 0.604 1.00 97.38 95 VAL A O 1
ATOM 769 N N . ALA A 1 96 ? 4.822 -12.105 2.296 1.00 97.69 96 ALA A N 1
ATOM 770 C CA . ALA A 1 96 ? 4.947 -10.851 1.564 1.00 97.69 96 ALA A CA 1
ATOM 771 C C . ALA A 1 96 ? 6.402 -10.426 1.305 1.00 97.69 96 ALA A C 1
ATOM 773 O O . ALA A 1 96 ? 6.666 -9.709 0.341 1.00 97.69 96 ALA A O 1
ATOM 774 N N . VAL A 1 97 ? 7.346 -10.831 2.162 1.00 97.50 97 VAL A N 1
ATOM 775 C CA . VAL A 1 97 ? 8.784 -10.588 1.957 1.00 97.50 97 VAL A CA 1
ATOM 776 C C . VAL A 1 97 ? 9.316 -11.390 0.763 1.00 97.50 97 VAL A C 1
ATOM 778 O O . VAL A 1 97 ? 9.777 -10.753 -0.184 1.00 97.50 97 VAL A O 1
ATOM 781 N N . PRO A 1 98 ? 9.193 -12.734 0.714 1.00 97.50 98 PRO A N 1
ATOM 782 C CA . PRO A 1 98 ? 9.666 -13.492 -0.444 1.00 97.50 98 PRO A CA 1
ATOM 783 C C . PRO A 1 98 ? 8.904 -13.145 -1.733 1.00 97.50 98 PRO A C 1
ATOM 785 O O . PRO A 1 98 ? 9.489 -13.169 -2.812 1.00 97.50 98 PRO A O 1
ATOM 788 N N . ALA A 1 99 ? 7.620 -12.772 -1.649 1.00 97.12 99 ALA A N 1
ATOM 789 C CA . ALA A 1 99 ? 6.869 -12.306 -2.816 1.00 97.12 99 ALA A CA 1
ATOM 790 C C . ALA A 1 99 ? 7.421 -10.986 -3.385 1.00 97.12 99 ALA A C 1
ATOM 792 O O . ALA A 1 99 ? 7.542 -10.854 -4.602 1.00 97.12 99 ALA A O 1
ATOM 793 N N . LEU A 1 100 ? 7.807 -10.034 -2.525 1.00 97.44 100 LEU A N 1
ATOM 794 C CA . LEU A 1 100 ? 8.450 -8.790 -2.959 1.00 97.44 100 LEU A CA 1
ATOM 795 C C . LEU A 1 100 ? 9.831 -9.047 -3.578 1.00 97.44 100 LEU A C 1
ATOM 797 O O . LEU A 1 100 ? 10.174 -8.396 -4.556 1.00 97.44 100 LEU A O 1
ATOM 801 N N . GLU A 1 101 ? 10.609 -9.986 -3.034 1.00 96.44 101 GLU A N 1
ATOM 802 C CA . GLU A 1 101 ? 11.912 -10.376 -3.598 1.00 96.44 101 GLU A CA 1
ATOM 803 C C . GLU A 1 101 ? 11.780 -11.046 -4.974 1.00 96.44 101 GLU A C 1
ATOM 805 O O . GLU A 1 101 ? 12.641 -10.867 -5.835 1.00 96.44 101 GLU A O 1
ATOM 810 N N . ALA A 1 102 ? 10.706 -11.811 -5.185 1.00 97.12 102 ALA A N 1
ATOM 811 C CA . ALA A 1 102 ? 10.422 -12.482 -6.451 1.00 97.12 102 ALA A CA 1
ATOM 812 C C . ALA A 1 102 ? 9.808 -11.553 -7.513 1.00 97.12 102 ALA A C 1
ATOM 814 O O . ALA A 1 102 ? 9.895 -11.847 -8.707 1.00 97.12 102 ALA A O 1
ATOM 815 N N . LEU A 1 103 ? 9.176 -10.449 -7.104 1.00 97.62 103 LEU A N 1
ATOM 816 C CA . LEU A 1 103 ? 8.658 -9.447 -8.027 1.00 97.62 103 LEU A CA 1
ATOM 817 C C . LEU A 1 103 ? 9.831 -8.660 -8.621 1.00 97.62 103 LEU A C 1
ATOM 819 O O . LEU A 1 103 ? 10.656 -8.122 -7.893 1.00 97.62 103 LEU A O 1
ATOM 823 N N . THR A 1 104 ? 9.914 -8.567 -9.946 1.00 98.00 104 THR A N 1
ATOM 824 C CA . THR A 1 104 ? 10.975 -7.811 -10.627 1.00 98.00 104 THR A CA 1
ATOM 825 C C . THR A 1 104 ? 10.385 -6.730 -11.534 1.00 98.00 104 THR A C 1
ATOM 827 O O . THR A 1 104 ? 9.245 -6.866 -11.992 1.00 98.00 104 THR A O 1
ATOM 830 N N . PRO A 1 105 ? 11.144 -5.660 -11.843 1.00 98.00 105 PRO A N 1
ATOM 831 C CA . PRO A 1 105 ? 10.732 -4.676 -12.843 1.00 98.00 105 PRO A CA 1
ATOM 832 C C . PRO A 1 105 ? 10.414 -5.306 -14.203 1.00 98.00 105 PRO A C 1
ATOM 834 O O . PRO A 1 105 ? 9.473 -4.876 -14.863 1.00 98.00 105 PRO A O 1
ATOM 837 N N . ASP A 1 106 ? 11.162 -6.334 -14.609 1.00 98.19 106 ASP A N 1
ATOM 838 C CA . ASP A 1 106 ? 10.957 -7.021 -15.888 1.00 98.19 106 ASP A CA 1
ATOM 839 C C . ASP A 1 106 ? 9.624 -7.776 -15.904 1.00 98.19 106 ASP A C 1
ATOM 841 O O . ASP A 1 106 ? 8.858 -7.642 -16.856 1.00 98.19 106 ASP A O 1
ATOM 845 N N . LEU A 1 107 ? 9.293 -8.482 -14.814 1.00 97.38 107 LEU A N 1
ATOM 846 C CA . LEU A 1 107 ? 8.013 -9.180 -14.677 1.00 97.38 107 LEU A CA 1
ATOM 847 C C . LEU A 1 107 ? 6.830 -8.202 -14.731 1.00 97.38 107 LEU A C 1
ATOM 849 O O . LEU A 1 107 ? 5.826 -8.464 -15.390 1.00 97.38 107 LEU A O 1
ATOM 853 N N . LEU A 1 108 ? 6.953 -7.049 -14.065 1.00 97.62 108 LEU A N 1
ATOM 854 C CA . LEU A 1 108 ? 5.940 -5.996 -14.145 1.00 97.62 108 LEU A CA 1
ATOM 855 C C . LEU A 1 108 ? 5.862 -5.375 -15.541 1.00 97.62 108 LEU A C 1
ATOM 857 O O . LEU A 1 108 ? 4.769 -5.072 -16.006 1.00 97.62 108 LEU A O 1
ATOM 861 N N . THR A 1 109 ? 6.997 -5.183 -16.213 1.00 98.25 109 THR A N 1
ATOM 862 C CA . THR A 1 109 ? 7.044 -4.659 -17.586 1.00 98.25 109 THR A CA 1
ATOM 863 C C . THR A 1 109 ? 6.279 -5.577 -18.529 1.00 98.25 109 THR A C 1
ATOM 865 O O . THR A 1 109 ? 5.436 -5.099 -19.284 1.00 98.25 109 THR A O 1
ATOM 868 N N . GLU A 1 110 ? 6.526 -6.886 -18.451 1.00 97.69 110 GLU A N 1
ATOM 869 C CA . GLU A 1 110 ? 5.826 -7.899 -19.244 1.00 97.69 110 GLU A CA 1
ATOM 870 C C . GLU A 1 110 ? 4.317 -7.877 -18.965 1.00 97.69 110 GLU A C 1
ATOM 872 O O . GLU A 1 110 ? 3.519 -7.740 -19.894 1.00 97.69 110 GLU A O 1
ATOM 877 N N . ALA A 1 111 ? 3.921 -7.893 -17.688 1.00 96.19 111 ALA A N 1
ATOM 878 C CA . ALA A 1 111 ? 2.514 -7.860 -17.293 1.00 96.19 111 ALA A CA 1
ATOM 879 C C . ALA A 1 111 ? 1.793 -6.581 -17.757 1.00 96.19 111 ALA A C 1
ATOM 881 O O . ALA A 1 111 ? 0.654 -6.632 -18.220 1.00 96.19 111 ALA A O 1
ATOM 882 N N . ILE A 1 112 ? 2.444 -5.419 -17.655 1.00 97.69 112 ILE A N 1
ATOM 883 C CA . ILE A 1 112 ? 1.865 -4.147 -18.099 1.00 97.69 112 ILE A CA 1
ATOM 884 C C . ILE A 1 112 ? 1.786 -4.076 -19.624 1.00 97.69 112 ILE A C 1
ATOM 886 O O . ILE A 1 112 ? 0.781 -3.586 -20.150 1.00 97.69 112 ILE A O 1
ATOM 890 N N . ALA A 1 113 ? 2.798 -4.575 -20.339 1.00 97.50 113 ALA A N 1
ATOM 891 C CA . ALA A 1 113 ? 2.808 -4.605 -21.797 1.00 97.50 113 ALA A CA 1
ATOM 892 C C . ALA A 1 113 ? 1.615 -5.397 -22.359 1.00 97.50 113 ALA A C 1
ATOM 894 O O . ALA A 1 113 ? 0.986 -4.925 -23.311 1.00 97.50 113 ALA A O 1
ATOM 895 N N . ASP A 1 114 ? 1.258 -6.513 -21.718 1.00 96.44 114 ASP A N 1
ATOM 896 C CA . ASP A 1 114 ? 0.139 -7.392 -22.099 1.00 96.44 114 ASP A CA 1
ATOM 897 C C . ASP A 1 114 ? -1.242 -6.942 -21.563 1.00 96.44 114 ASP A C 1
ATOM 899 O O . ASP A 1 114 ? -2.271 -7.515 -21.902 1.00 96.44 114 ASP A O 1
ATOM 903 N N . SER A 1 115 ? -1.302 -5.892 -20.737 1.00 95.94 115 SER A N 1
ATOM 904 C CA . SER A 1 115 ? -2.559 -5.391 -20.145 1.00 95.94 115 SER A CA 1
ATOM 905 C C . SER A 1 115 ? -3.241 -4.296 -20.977 1.00 95.94 115 SER A C 1
ATOM 907 O O . SER A 1 115 ? -2.598 -3.654 -21.792 1.00 95.94 115 SER A O 1
ATOM 909 N N . ASP A 1 116 ? -4.502 -3.954 -20.707 1.00 95.62 116 ASP A N 1
ATOM 910 C CA . ASP A 1 116 ? -5.182 -2.794 -21.328 1.00 95.62 116 ASP A CA 1
ATOM 911 C C . ASP A 1 116 ? -5.143 -1.520 -20.453 1.00 95.62 116 ASP A C 1
ATOM 913 O O . ASP A 1 116 ? -6.040 -0.675 -20.507 1.00 95.62 116 ASP A O 1
ATOM 917 N N . VAL A 1 117 ? -4.120 -1.366 -19.601 1.00 94.44 117 VAL A N 1
ATOM 918 C CA . VAL A 1 117 ? -4.037 -0.222 -18.678 1.00 94.44 117 VAL A CA 1
ATOM 919 C C . VAL A 1 117 ? -3.873 1.111 -19.423 1.00 94.44 117 VAL A C 1
ATOM 921 O O . VAL A 1 117 ? -3.062 1.251 -20.342 1.00 94.44 117 VAL A O 1
ATOM 924 N N . LEU A 1 118 ? -4.620 2.131 -18.999 1.00 93.19 118 LEU A N 1
ATOM 925 C CA . LEU A 1 118 ? -4.437 3.494 -19.501 1.00 93.19 118 LEU A CA 1
ATOM 926 C C . LEU A 1 118 ? -3.091 4.065 -19.030 1.00 93.19 118 LEU A C 1
ATOM 928 O O . LEU A 1 118 ? -2.640 3.786 -17.923 1.00 93.19 118 LEU A O 1
ATOM 932 N N . GLY A 1 119 ? -2.446 4.877 -19.872 1.00 92.75 119 GLY A N 1
ATOM 933 C CA . GLY A 1 119 ? -1.120 5.434 -19.572 1.00 92.75 119 GLY A CA 1
ATOM 934 C C . GLY A 1 119 ? 0.034 4.426 -19.689 1.00 92.75 119 GLY A C 1
ATOM 935 O O . GLY A 1 119 ? 1.143 4.731 -19.255 1.00 92.75 119 GLY A O 1
ATOM 936 N N . LYS A 1 120 ? -0.205 3.249 -20.293 1.00 95.25 120 LYS A N 1
ATOM 937 C CA . LYS A 1 120 ? 0.772 2.159 -20.467 1.00 95.25 120 LYS A CA 1
ATOM 938 C C . LYS A 1 120 ? 2.143 2.636 -20.946 1.00 95.25 120 LYS A C 1
ATOM 940 O O . LYS A 1 120 ? 3.143 2.287 -20.332 1.00 95.25 120 LYS A O 1
ATOM 945 N N . GLU A 1 121 ? 2.205 3.421 -22.022 1.00 95.50 121 GLU A N 1
ATOM 946 C CA . GLU A 1 121 ? 3.482 3.863 -22.605 1.00 95.50 121 GLU A CA 1
ATOM 947 C C . GLU A 1 121 ? 4.341 4.627 -21.590 1.00 95.50 121 GLU A C 1
ATOM 949 O O . GLU A 1 121 ? 5.535 4.357 -21.460 1.00 95.50 121 GLU A O 1
ATOM 954 N N . ARG A 1 122 ? 3.717 5.517 -20.807 1.00 95.25 122 ARG A N 1
ATOM 955 C CA . ARG A 1 122 ? 4.393 6.271 -19.747 1.00 95.25 122 ARG A CA 1
ATOM 956 C C . ARG A 1 122 ? 4.842 5.361 -18.608 1.00 95.25 122 ARG A C 1
ATOM 958 O O . ARG A 1 122 ? 5.980 5.470 -18.164 1.00 95.25 122 ARG A O 1
ATOM 965 N N . VAL A 1 123 ? 3.979 4.443 -18.168 1.00 97.06 123 VAL A N 1
ATOM 966 C CA . VAL A 1 123 ? 4.314 3.462 -17.123 1.00 97.06 123 VAL A CA 1
ATOM 967 C C . VAL A 1 123 ? 5.512 2.606 -17.536 1.00 97.06 123 VAL A C 1
ATOM 969 O O . VAL A 1 123 ? 6.436 2.438 -16.747 1.00 97.06 123 VAL A O 1
ATOM 972 N N . LEU A 1 124 ? 5.524 2.092 -18.769 1.00 97.44 124 LEU A N 1
ATOM 973 C CA . LEU A 1 124 ? 6.626 1.278 -19.285 1.00 97.44 124 LEU A CA 1
ATOM 974 C C . LEU A 1 124 ? 7.927 2.086 -19.376 1.00 97.44 124 LEU A C 1
ATOM 976 O O . LEU A 1 124 ? 8.978 1.592 -18.975 1.00 97.44 124 LEU A O 1
ATOM 980 N N . ALA A 1 125 ? 7.857 3.338 -19.840 1.00 96.94 125 ALA A N 1
ATOM 981 C CA . ALA A 1 125 ? 9.020 4.222 -19.916 1.00 96.94 125 ALA A CA 1
ATOM 982 C C . ALA A 1 125 ? 9.621 4.548 -18.534 1.00 96.94 125 ALA A C 1
ATOM 984 O O . ALA A 1 125 ? 10.828 4.758 -18.421 1.00 96.94 125 ALA A O 1
ATOM 985 N N . GLU A 1 126 ? 8.798 4.571 -17.483 1.00 96.62 126 GLU A N 1
ATOM 986 C CA . GLU A 1 126 ? 9.213 4.904 -16.117 1.00 96.62 126 GLU A CA 1
ATOM 987 C C . GLU A 1 126 ? 9.326 3.699 -15.179 1.00 96.62 126 GLU A C 1
ATOM 989 O O . GLU A 1 126 ? 9.567 3.884 -13.983 1.00 96.62 126 GLU A O 1
ATOM 994 N N . MET A 1 127 ? 9.188 2.469 -15.684 1.00 97.88 127 MET A N 1
ATOM 995 C CA . MET A 1 127 ? 9.084 1.270 -14.846 1.00 97.88 127 MET A CA 1
ATOM 996 C C . MET A 1 127 ? 10.177 1.169 -13.767 1.00 97.88 127 MET A C 1
ATOM 998 O O . MET A 1 127 ? 9.822 0.936 -12.609 1.00 97.88 127 MET A O 1
ATOM 1002 N N . PRO A 1 128 ? 11.478 1.408 -14.047 1.00 97.88 128 PRO A N 1
ATOM 1003 C CA . PRO A 1 128 ? 12.501 1.352 -13.000 1.00 97.88 128 PRO A CA 1
ATOM 1004 C C . PRO A 1 128 ? 12.262 2.358 -11.863 1.00 97.88 128 PRO A C 1
ATOM 1006 O O . PRO A 1 128 ? 12.447 2.029 -10.690 1.00 97.88 128 PRO A O 1
ATOM 1009 N N . ALA A 1 129 ? 11.821 3.575 -12.195 1.00 97.81 129 ALA A N 1
ATOM 1010 C CA . ALA A 1 129 ? 11.527 4.615 -11.214 1.00 97.81 129 ALA A CA 1
ATOM 1011 C C . ALA A 1 129 ? 10.245 4.300 -10.432 1.00 97.81 129 ALA A C 1
ATOM 1013 O O . ALA A 1 129 ? 10.225 4.451 -9.210 1.00 97.81 129 ALA A O 1
ATOM 1014 N N . ILE A 1 130 ? 9.201 3.815 -11.113 1.00 98.12 130 ILE A N 1
ATOM 1015 C CA . ILE A 1 130 ? 7.944 3.398 -10.482 1.00 98.12 130 ILE A CA 1
ATOM 1016 C C . ILE A 1 130 ? 8.197 2.252 -9.504 1.00 98.12 130 ILE A C 1
ATOM 1018 O O . ILE A 1 130 ? 7.760 2.318 -8.356 1.00 98.12 130 ILE A O 1
ATOM 1022 N N . TYR A 1 131 ? 8.950 1.237 -9.928 1.00 98.50 131 TYR A N 1
ATOM 1023 C CA . TYR A 1 131 ? 9.305 0.094 -9.099 1.00 98.50 131 TYR A CA 1
ATOM 1024 C C . TYR A 1 131 ? 10.048 0.529 -7.832 1.00 98.50 131 TYR A C 1
ATOM 1026 O O . TYR A 1 131 ? 9.615 0.242 -6.713 1.00 98.50 131 TYR A O 1
ATOM 1034 N N . ALA A 1 132 ? 11.119 1.311 -7.997 1.00 98.25 132 ALA A N 1
ATOM 1035 C CA . ALA A 1 132 ? 11.911 1.794 -6.873 1.00 98.25 132 ALA A CA 1
ATOM 1036 C C . ALA A 1 132 ? 11.071 2.626 -5.892 1.00 98.25 132 ALA A C 1
ATOM 1038 O O . ALA A 1 132 ? 11.195 2.469 -4.677 1.00 98.25 132 ALA A O 1
ATOM 1039 N N . ARG A 1 133 ? 10.209 3.506 -6.418 1.00 98.06 133 ARG A N 1
ATOM 1040 C CA . ARG A 1 133 ? 9.486 4.518 -5.642 1.00 98.06 133 ARG A CA 1
ATOM 1041 C C . ARG A 1 133 ? 8.201 4.009 -4.998 1.00 98.06 133 ARG A C 1
ATOM 1043 O O . ARG A 1 133 ? 7.917 4.421 -3.879 1.00 98.06 133 ARG A O 1
ATOM 1050 N N . TYR A 1 134 ? 7.437 3.154 -5.672 1.00 98.25 134 TYR A N 1
ATOM 1051 C CA . TYR A 1 134 ? 6.097 2.746 -5.232 1.00 98.25 134 TYR A CA 1
ATOM 1052 C C . TYR A 1 134 ? 5.990 1.261 -4.869 1.00 98.25 134 TYR A C 1
ATOM 1054 O O . TYR A 1 134 ? 5.025 0.878 -4.216 1.00 98.25 134 TYR A O 1
ATOM 1062 N N . VAL A 1 135 ? 6.973 0.428 -5.234 1.00 97.81 135 VAL A N 1
ATOM 1063 C CA . VAL A 1 135 ? 6.946 -1.017 -4.940 1.00 97.81 135 VAL A CA 1
ATOM 1064 C C . VAL A 1 135 ? 7.907 -1.370 -3.808 1.00 97.81 135 VAL A C 1
ATOM 1066 O O . VAL A 1 135 ? 7.497 -1.952 -2.807 1.00 97.81 135 VAL A O 1
ATOM 1069 N N . THR A 1 136 ? 9.178 -0.976 -3.917 1.00 97.50 136 THR A N 1
ATOM 1070 C CA . THR A 1 136 ? 10.209 -1.363 -2.934 1.00 97.50 136 THR A CA 1
ATOM 1071 C C . THR A 1 136 ? 10.417 -0.356 -1.807 1.00 97.50 136 THR A C 1
ATOM 1073 O O . THR A 1 136 ? 11.004 -0.692 -0.780 1.00 97.50 136 THR A O 1
ATOM 1076 N N . ASN A 1 137 ? 9.967 0.892 -1.966 1.00 97.62 137 ASN A N 1
ATOM 1077 C CA . ASN A 1 137 ? 10.164 1.943 -0.965 1.00 97.62 137 ASN A CA 1
ATOM 1078 C C . ASN A 1 137 ? 9.148 1.854 0.185 1.00 97.62 137 ASN A C 1
ATOM 1080 O O . ASN A 1 137 ? 8.341 2.755 0.403 1.00 97.62 137 ASN A O 1
ATOM 1084 N N . ILE A 1 138 ? 9.226 0.763 0.939 1.00 97.00 138 ILE A N 1
ATOM 1085 C CA . ILE A 1 138 ? 8.366 0.475 2.087 1.00 97.00 138 ILE A CA 1
ATOM 1086 C C . ILE A 1 138 ? 9.162 0.510 3.394 1.00 97.00 138 ILE A C 1
ATOM 1088 O O . ILE A 1 138 ? 10.398 0.580 3.409 1.00 97.00 138 ILE A O 1
ATOM 1092 N N . SER A 1 139 ? 8.458 0.510 4.516 1.00 96.12 139 SER A N 1
ATOM 1093 C CA . SER A 1 139 ? 9.029 0.134 5.807 1.00 96.12 139 SER A CA 1
ATOM 1094 C C . SER A 1 139 ? 9.354 -1.357 5.804 1.00 96.12 139 SER A C 1
ATOM 1096 O O . SER A 1 139 ? 8.580 -2.155 5.283 1.00 96.12 139 SER A O 1
ATOM 1098 N N . MET A 1 140 ? 10.493 -1.737 6.379 1.00 91.25 140 MET A N 1
ATOM 1099 C CA . MET A 1 140 ? 10.916 -3.138 6.412 1.00 91.25 140 MET A CA 1
ATOM 1100 C C . MET A 1 140 ? 10.128 -3.922 7.462 1.00 91.25 140 MET A C 1
ATOM 1102 O O . MET A 1 140 ? 9.748 -3.370 8.499 1.00 91.25 140 MET A O 1
ATOM 1106 N N . ALA A 1 141 ? 9.905 -5.209 7.189 1.00 89.12 141 ALA A N 1
ATOM 1107 C CA . ALA A 1 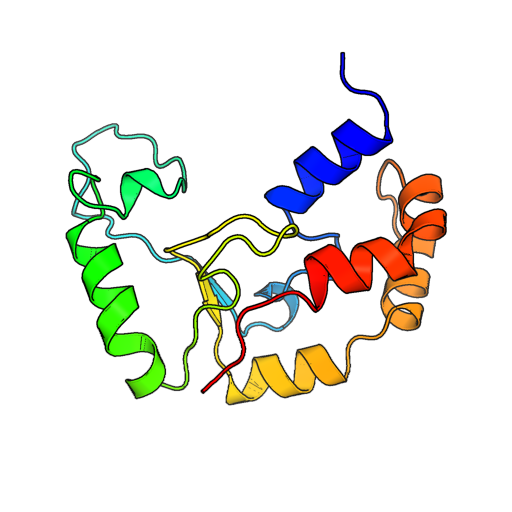141 ? 9.473 -6.141 8.220 1.00 89.12 141 ALA A CA 1
ATOM 1108 C C . ALA A 1 141 ? 10.545 -6.217 9.337 1.00 89.12 141 ALA A C 1
ATOM 1110 O O . ALA A 1 141 ? 11.728 -6.032 9.026 1.00 89.12 141 ALA A O 1
ATOM 1111 N N . PRO A 1 142 ? 10.146 -6.416 10.609 1.00 77.75 142 PRO A N 1
ATOM 1112 C CA . PRO A 1 142 ? 11.071 -6.557 11.737 1.00 77.75 142 PRO A CA 1
ATOM 1113 C C . PRO A 1 142 ? 12.034 -7.741 11.615 1.00 77.75 142 PRO A C 1
ATOM 1115 O O . PRO A 1 142 ? 11.657 -8.747 10.973 1.00 77.75 142 PRO A O 1
#

Foldseek 3Di:
DDDPVRVVQVCQQAPPDVVQDLVVQVFKDFDADPPQDDPPDDDDQDPQLCPVVHSNVVVLVVLVPPQVVQQKDQFQCDCPQTHHRGSRMIGRCVRSVVVLVPDDLVNVLVVLVPDPDPPSVVCNVCSVVNCVRRRPNTDDRD

Secondary structure (DSSP, 8-state):
---HHHHHHHHHTTSPPTTT-GGGGT-EEE---TTSSPTT------HHHHSTTSTTHHHHHHHHHSGGGGTEE-TTSS--SSSPP-TTEEEEHHHHHHHHHH--HHHHHHHHHTS--TTHHHHHHTHHHHIIIIIS-SPPP-

Radius of gyration: 16.3 Å; chains: 1; bounding box: 37×35×42 Å

pLDDT: mean 95.94, std 2.96, range [77.75, 98.5]